Protein AF-A0A7V9PEU2-F1 (afdb_monomer_lite)

pLDDT: mean 89.08, std 7.27, range [66.31, 97.25]

Radius of gyration: 15.92 Å; chains: 1; bounding box: 34×26×41 Å

Secondary structure (DSSP, 8-state):
--HHHHS-HHHHHHHHHHHHTT--PPPPSS-TTS---EEEE-TTS-EEEEE--SSTT----HHHHHHHHHT-

Foldseek 3Di:
DDPCQAPDPVNVVVVVVCVVVVDDDDDDPDDSVPADKDWDADPVRHTQDIGDASHNPGDDDPVVVVVSNVVD

Sequence (72 aa):
GSLARVWGWRTVREYGRLLRGGARPTRPTEDTLQLGGDFVVGRDGRLVYAFRSTGPDDRPPVHDLVGAVR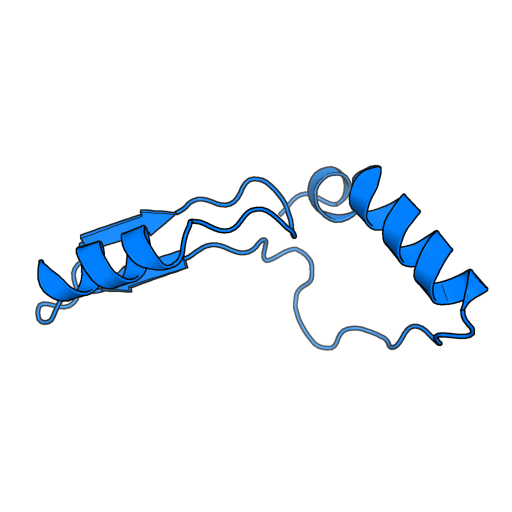RA

Structure (mmCIF, N/CA/C/O backbone):
data_AF-A0A7V9PEU2-F1
#
_entry.id   AF-A0A7V9PEU2-F1
#
loop_
_atom_site.group_PDB
_atom_site.id
_atom_site.type_symbol
_atom_site.label_atom_id
_atom_site.label_alt_id
_atom_site.label_comp_id
_atom_site.label_asym_id
_atom_site.label_entity_id
_atom_site.label_seq_id
_atom_site.pdbx_PDB_ins_code
_atom_site.Cartn_x
_atom_site.Cartn_y
_atom_site.Cartn_z
_atom_site.occupancy
_atom_site.B_iso_or_equiv
_atom_site.auth_seq_id
_atom_site.auth_comp_id
_atom_site.auth_asym_id
_atom_site.auth_atom_id
_atom_site.pdbx_PDB_model_num
ATOM 1 N N . GLY A 1 1 ? 5.357 8.610 2.316 1.00 66.31 1 GLY A N 1
ATOM 2 C CA . GLY A 1 1 ? 6.076 7.372 1.940 1.00 66.31 1 GLY A CA 1
ATOM 3 C C . GLY A 1 1 ? 7.547 7.646 1.668 1.00 66.31 1 GLY A C 1
ATOM 4 O O . GLY A 1 1 ? 7.961 8.792 1.755 1.00 66.31 1 GLY A O 1
ATOM 5 N N . SER A 1 2 ? 8.341 6.616 1.350 1.00 78.44 2 SER A N 1
ATOM 6 C CA . SER A 1 2 ? 9.751 6.751 0.930 1.00 78.44 2 SER A CA 1
ATOM 7 C C . SER A 1 2 ? 9.892 6.376 -0.544 1.00 78.44 2 SER A C 1
ATOM 9 O O . SER A 1 2 ? 9.384 5.330 -0.948 1.00 78.44 2 SER A O 1
ATOM 11 N N . LEU A 1 3 ? 10.617 7.185 -1.326 1.00 80.12 3 LEU A N 1
ATOM 12 C CA . LEU A 1 3 ? 10.877 6.923 -2.749 1.00 80.12 3 LEU A CA 1
ATOM 13 C C . LEU A 1 3 ? 11.553 5.567 -2.976 1.00 80.12 3 LEU A C 1
ATOM 15 O O . LEU A 1 3 ? 11.177 4.852 -3.898 1.00 80.12 3 LEU A O 1
ATOM 19 N N . ALA A 1 4 ? 12.486 5.172 -2.105 1.00 80.56 4 ALA A N 1
ATOM 20 C CA . ALA A 1 4 ? 13.175 3.884 -2.205 1.00 80.56 4 ALA A CA 1
ATOM 21 C C . ALA A 1 4 ? 12.231 2.685 -1.998 1.00 80.56 4 ALA A C 1
ATOM 23 O O . ALA A 1 4 ? 12.454 1.613 -2.554 1.00 80.56 4 ALA A O 1
ATOM 24 N N . ARG A 1 5 ? 11.158 2.868 -1.216 1.00 77.25 5 ARG A N 1
ATOM 25 C CA . ARG A 1 5 ? 10.138 1.837 -0.974 1.00 77.25 5 ARG A CA 1
ATOM 26 C C . ARG A 1 5 ? 9.146 1.727 -2.138 1.00 77.25 5 ARG A C 1
ATOM 28 O O . ARG A 1 5 ? 8.670 0.635 -2.422 1.00 77.25 5 ARG A O 1
ATOM 35 N N . VAL A 1 6 ? 8.870 2.836 -2.825 1.00 80.19 6 VAL A N 1
ATOM 36 C CA . VAL A 1 6 ? 8.021 2.870 -4.030 1.00 80.19 6 VAL A CA 1
ATOM 37 C C . VAL A 1 6 ? 8.772 2.296 -5.241 1.00 80.19 6 VAL A C 1
ATOM 39 O O . VAL A 1 6 ? 8.272 1.406 -5.928 1.00 80.19 6 VAL A O 1
ATOM 42 N N . TRP A 1 7 ? 10.009 2.745 -5.461 1.00 84.19 7 TRP A N 1
ATOM 43 C CA . TRP A 1 7 ? 10.857 2.382 -6.603 1.00 84.19 7 TRP A CA 1
ATOM 44 C C . TRP A 1 7 ? 11.816 1.222 -6.309 1.00 84.19 7 TRP A C 1
ATOM 46 O O . TRP A 1 7 ? 12.952 1.198 -6.781 1.00 84.19 7 TRP A O 1
ATOM 56 N N . GLY A 1 8 ? 11.367 0.239 -5.526 1.00 85.38 8 GLY A N 1
ATOM 57 C CA . GLY A 1 8 ? 12.150 -0.964 -5.253 1.00 85.38 8 GLY A CA 1
ATOM 58 C C . GLY A 1 8 ? 12.460 -1.773 -6.521 1.00 85.38 8 GLY A C 1
ATOM 59 O O . GLY A 1 8 ? 11.823 -1.617 -7.565 1.00 85.38 8 GLY A O 1
ATOM 60 N N . TRP A 1 9 ? 13.415 -2.703 -6.419 1.00 87.50 9 TRP A N 1
ATOM 61 C CA . TRP A 1 9 ? 13.875 -3.528 -7.547 1.00 87.50 9 TRP A CA 1
ATOM 62 C C . TRP A 1 9 ? 12.738 -4.209 -8.326 1.00 87.50 9 TRP A C 1
ATOM 64 O O . TRP A 1 9 ? 12.760 -4.244 -9.556 1.00 87.50 9 TRP A O 1
ATOM 74 N N . ARG A 1 10 ? 11.716 -4.721 -7.624 1.00 85.69 10 ARG A N 1
ATOM 75 C CA . ARG A 1 10 ? 10.549 -5.360 -8.255 1.00 85.69 10 ARG A CA 1
ATOM 76 C C . ARG A 1 10 ? 9.766 -4.382 -9.133 1.00 85.69 10 ARG A C 1
ATOM 78 O O . ARG A 1 10 ? 9.484 -4.724 -10.278 1.00 85.69 10 ARG A O 1
ATOM 85 N N . THR A 1 11 ? 9.494 -3.176 -8.633 1.00 87.56 11 THR A N 1
ATOM 86 C CA . THR A 1 11 ? 8.810 -2.106 -9.375 1.00 87.56 11 THR A CA 1
ATOM 87 C C . THR A 1 11 ? 9.595 -1.726 -10.627 1.00 87.56 11 THR A C 1
ATOM 89 O O . THR A 1 11 ? 9.038 -1.689 -11.720 1.00 87.56 11 THR A O 1
ATOM 92 N N . VAL A 1 12 ? 10.908 -1.517 -10.495 1.00 90.44 12 VAL A N 1
ATOM 93 C CA . VAL A 1 12 ? 11.779 -1.166 -11.630 1.00 90.44 12 VAL A CA 1
ATOM 94 C C . VAL A 1 12 ? 11.785 -2.274 -12.685 1.00 90.44 12 VAL A C 1
ATOM 96 O O . VAL A 1 12 ? 11.629 -2.003 -13.877 1.00 90.44 12 VAL A O 1
ATOM 99 N N . ARG A 1 13 ? 11.918 -3.537 -12.260 1.00 92.12 13 ARG A N 1
ATOM 100 C CA . ARG A 1 13 ? 11.896 -4.696 -13.161 1.00 92.12 13 ARG A CA 1
ATOM 101 C C . ARG A 1 13 ? 10.574 -4.801 -13.920 1.00 92.12 13 ARG A C 1
ATOM 103 O O . ARG A 1 13 ? 10.584 -5.090 -15.116 1.00 92.12 13 ARG A O 1
ATOM 110 N N . GLU A 1 14 ? 9.461 -4.559 -13.236 1.00 90.06 14 GLU A N 1
ATOM 111 C CA . GLU A 1 14 ? 8.125 -4.608 -13.821 1.00 90.06 14 GLU A CA 1
ATOM 112 C C . GLU A 1 14 ? 7.907 -3.488 -14.844 1.00 90.06 14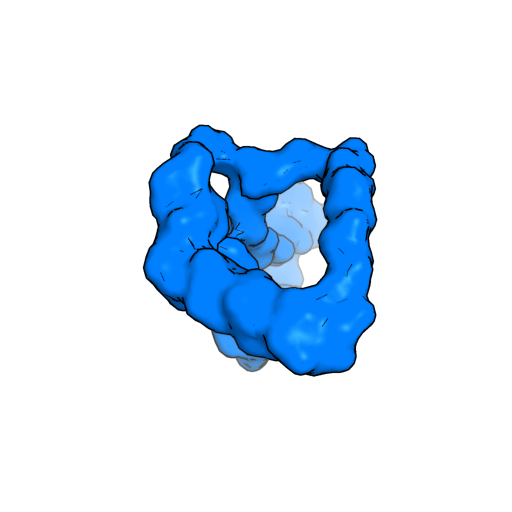 GLU A C 1
ATOM 114 O O . GLU A 1 14 ? 7.492 -3.750 -15.971 1.00 90.06 14 GLU A O 1
ATOM 119 N N . TYR A 1 15 ? 8.313 -2.258 -14.524 1.00 90.44 15 TYR A N 1
ATOM 120 C CA . TYR A 1 15 ? 8.290 -1.156 -15.489 1.00 90.44 15 TYR A CA 1
ATOM 121 C C . TYR A 1 15 ? 9.172 -1.449 -16.711 1.00 90.44 15 TYR A C 1
ATOM 123 O O . TYR A 1 15 ? 8.757 -1.208 -17.842 1.00 90.44 15 TYR A O 1
ATOM 131 N N . GLY A 1 16 ? 10.348 -2.055 -16.519 1.00 94.00 16 GLY A N 1
ATOM 132 C CA . GLY A 1 16 ? 11.198 -2.501 -17.626 1.00 94.00 16 GLY A CA 1
ATOM 133 C C . GLY A 1 16 ? 10.532 -3.551 -18.528 1.00 94.00 16 GLY A C 1
ATOM 134 O O . GLY A 1 16 ? 10.726 -3.525 -19.744 1.00 94.00 16 GLY A O 1
ATOM 135 N N . ARG A 1 17 ? 9.725 -4.460 -17.960 1.00 95.56 17 ARG A N 1
ATOM 136 C CA . ARG A 1 17 ? 8.911 -5.432 -18.712 1.00 95.56 17 ARG A CA 1
ATOM 137 C C . ARG A 1 17 ? 7.833 -4.728 -19.539 1.00 95.56 17 ARG A C 1
ATOM 139 O O . ARG A 1 17 ? 7.700 -5.027 -20.722 1.00 95.56 17 ARG A O 1
ATOM 146 N N . LEU A 1 18 ? 7.108 -3.785 -18.937 1.00 94.06 18 LEU A N 1
ATOM 147 C CA . LEU A 1 18 ? 6.030 -3.036 -19.593 1.00 94.06 18 LEU A CA 1
ATOM 148 C C . LEU A 1 18 ? 6.551 -2.163 -20.743 1.00 94.06 18 LEU A C 1
ATOM 150 O O . LEU A 1 18 ? 5.985 -2.183 -21.834 1.00 94.06 18 LEU A O 1
ATOM 154 N N . LEU A 1 19 ? 7.670 -1.464 -20.533 1.00 95.19 19 LEU A N 1
ATOM 155 C CA . LEU A 1 19 ? 8.310 -0.643 -21.564 1.00 95.19 19 LEU A CA 1
ATOM 156 C C . LEU A 1 19 ? 8.775 -1.483 -22.759 1.00 95.19 19 LEU A C 1
ATOM 158 O O . LEU A 1 19 ? 8.551 -1.098 -23.904 1.00 95.19 19 LEU A O 1
ATOM 162 N N . ARG A 1 20 ? 9.359 -2.666 -22.512 1.00 95.75 20 ARG A N 1
ATOM 163 C CA . ARG A 1 20 ? 9.717 -3.615 -23.583 1.00 95.75 20 ARG A CA 1
ATOM 164 C C . ARG A 1 20 ? 8.501 -4.131 -24.357 1.00 95.75 20 ARG A C 1
ATOM 166 O O . ARG A 1 20 ? 8.640 -4.469 -25.525 1.00 95.75 20 ARG A O 1
ATOM 173 N N . GLY A 1 21 ? 7.326 -4.162 -23.729 1.00 95.25 21 GLY A N 1
ATOM 174 C CA . GLY A 1 21 ? 6.048 -4.482 -24.370 1.00 95.25 21 GLY A CA 1
ATOM 175 C C . GLY A 1 21 ? 5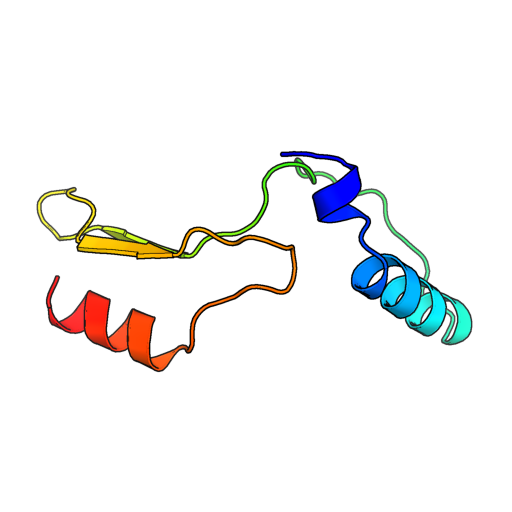.395 -3.314 -25.119 1.00 95.25 21 GLY A C 1
ATOM 176 O O . GLY A 1 21 ? 4.286 -3.476 -25.617 1.00 95.25 21 GLY A O 1
ATOM 177 N N . GLY A 1 22 ? 6.038 -2.142 -25.189 1.00 94.75 22 GLY A N 1
ATOM 178 C CA . GLY A 1 22 ? 5.514 -0.961 -25.884 1.00 94.75 22 GLY A CA 1
ATOM 179 C C . GLY A 1 22 ? 4.560 -0.095 -25.056 1.00 94.75 22 GLY A C 1
ATOM 180 O O . GLY A 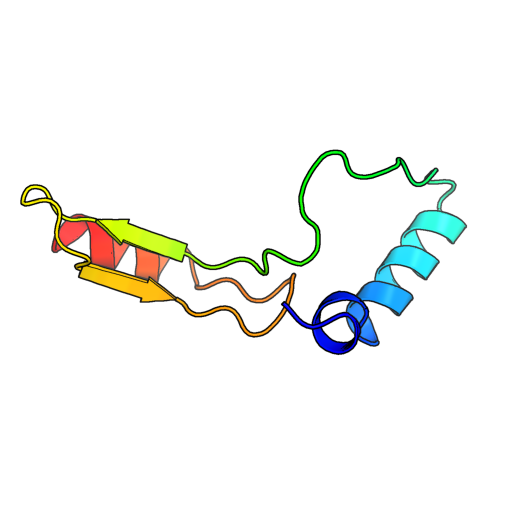1 22 ? 3.972 0.846 -25.595 1.00 94.75 22 GLY A O 1
ATOM 181 N N . ALA A 1 23 ? 4.406 -0.370 -23.756 1.00 93.62 23 ALA A N 1
ATOM 182 C CA . ALA A 1 23 ? 3.616 0.482 -22.875 1.00 93.62 23 ALA A CA 1
ATOM 183 C C . ALA A 1 23 ? 4.241 1.883 -22.774 1.00 93.62 23 ALA A C 1
ATOM 185 O O . ALA A 1 23 ? 5.463 2.034 -22.713 1.00 93.62 23 ALA A O 1
ATOM 186 N N . ARG A 1 24 ? 3.398 2.918 -22.720 1.00 92.44 24 ARG A N 1
ATOM 187 C CA . ARG A 1 24 ? 3.833 4.308 -22.543 1.00 92.44 24 ARG A CA 1
ATOM 188 C C . ARG A 1 24 ? 3.465 4.780 -21.137 1.00 92.44 24 ARG A C 1
ATOM 190 O O . ARG A 1 24 ? 2.275 4.799 -20.827 1.00 92.44 24 ARG A O 1
ATOM 197 N N . PRO A 1 25 ? 4.441 5.158 -20.292 1.00 87.19 25 PRO A N 1
ATOM 198 C CA . PRO A 1 25 ? 4.147 5.678 -18.965 1.00 87.19 25 PRO A CA 1
ATOM 199 C C . PRO A 1 25 ? 3.323 6.959 -19.064 1.00 87.19 25 PRO A C 1
ATOM 201 O O . PRO A 1 25 ? 3.656 7.866 -19.828 1.00 87.19 25 PRO A O 1
ATOM 204 N N . THR A 1 26 ? 2.271 7.046 -18.263 1.00 87.69 26 THR A N 1
ATOM 205 C CA . THR A 1 26 ? 1.534 8.286 -18.031 1.00 87.69 26 THR A CA 1
ATOM 206 C C . THR A 1 26 ? 2.031 8.934 -16.747 1.00 87.69 26 THR A C 1
ATOM 208 O O . THR A 1 26 ? 2.567 8.268 -15.857 1.00 87.69 26 THR A O 1
ATOM 211 N N . ARG A 1 27 ? 1.895 10.259 -16.648 1.00 86.38 27 ARG A N 1
AT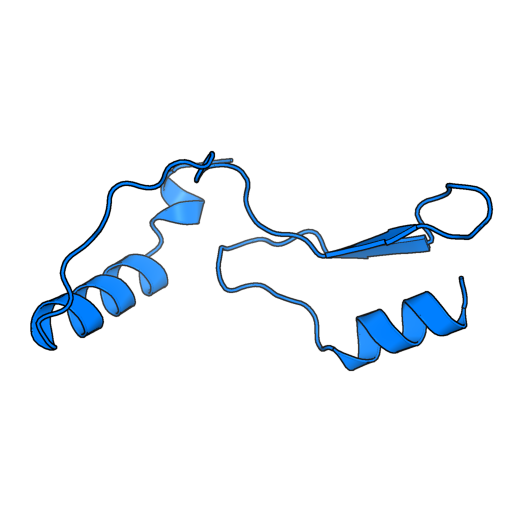OM 212 C CA . ARG A 1 27 ? 2.192 10.942 -15.389 1.00 86.38 27 ARG A CA 1
ATOM 213 C C . ARG A 1 27 ? 1.089 10.619 -14.377 1.00 86.38 27 ARG A C 1
ATOM 215 O O . ARG A 1 27 ? -0.078 10.799 -14.721 1.00 86.38 27 ARG A O 1
ATOM 222 N N . PRO A 1 28 ? 1.439 10.175 -13.161 1.00 82.00 28 PRO A N 1
ATOM 223 C CA . PRO A 1 28 ? 0.456 9.991 -12.106 1.00 82.00 28 PRO A CA 1
ATOM 224 C C . PRO A 1 28 ? -0.139 11.346 -11.703 1.00 82.00 28 PRO A C 1
ATOM 226 O O . PRO A 1 28 ? 0.579 12.341 -11.600 1.00 82.00 28 PRO A O 1
ATOM 229 N N . THR A 1 29 ? -1.452 11.375 -11.487 1.00 86.81 29 THR A N 1
ATOM 230 C CA . THR A 1 29 ? -2.197 12.528 -10.947 1.00 86.81 29 THR A CA 1
ATOM 231 C C . THR A 1 29 ? -2.343 12.471 -9.426 1.00 86.81 29 THR A C 1
ATOM 233 O O . THR A 1 29 ? -2.786 13.433 -8.808 1.00 86.81 29 THR A O 1
ATOM 236 N N . GLU A 1 30 ? -1.977 11.339 -8.829 1.00 81.81 30 GLU A N 1
ATOM 237 C CA . GLU A 1 30 ? -2.133 11.008 -7.414 1.00 81.81 30 GLU A CA 1
ATOM 238 C C . GLU A 1 30 ? -0.781 11.036 -6.686 1.00 81.81 30 GLU A C 1
ATOM 240 O O . GLU A 1 30 ? 0.286 10.952 -7.306 1.00 81.81 30 GLU A O 1
ATOM 245 N N . ASP A 1 31 ? -0.813 11.114 -5.352 1.00 83.19 31 ASP A N 1
ATOM 246 C CA . ASP A 1 31 ? 0.397 11.032 -4.534 1.00 83.19 31 ASP A CA 1
ATOM 247 C C . ASP A 1 31 ? 0.969 9.607 -4.535 1.00 83.19 31 ASP A C 1
ATOM 249 O O . ASP A 1 31 ? 0.562 8.738 -3.768 1.00 83.19 31 ASP A O 1
ATOM 253 N N . THR A 1 32 ? 1.988 9.380 -5.363 1.00 80.25 32 THR A N 1
ATOM 254 C CA . THR A 1 32 ? 2.702 8.091 -5.440 1.00 80.25 32 THR A CA 1
ATOM 255 C C . THR A 1 32 ? 3.456 7.703 -4.161 1.00 80.25 32 THR A C 1
ATOM 257 O O . THR A 1 32 ? 3.940 6.575 -4.052 1.00 80.25 32 THR A O 1
ATOM 260 N N . LEU A 1 33 ? 3.575 8.611 -3.184 1.00 78.69 33 LEU A N 1
ATOM 261 C CA . LEU A 1 33 ? 4.150 8.335 -1.868 1.00 78.69 33 LEU A CA 1
ATOM 262 C C . LEU A 1 33 ? 3.109 7.867 -0.846 1.00 78.69 33 LEU A C 1
ATOM 264 O O . LEU A 1 33 ? 3.517 7.428 0.244 1.00 78.69 33 LEU A O 1
ATOM 268 N N . GLN A 1 34 ? 1.813 7.926 -1.173 1.00 75.06 34 GLN A N 1
ATOM 269 C CA . GLN A 1 34 ? 0.794 7.142 -0.486 1.00 75.06 34 GLN A CA 1
ATOM 270 C C . GLN A 1 34 ? 0.983 5.680 -0.885 1.00 75.06 34 GLN A C 1
ATOM 272 O O . GLN A 1 34 ? 0.486 5.189 -1.895 1.00 75.06 34 GLN A O 1
ATOM 277 N N . LEU A 1 35 ? 1.781 4.980 -0.081 1.00 70.62 35 LEU A N 1
ATOM 278 C CA . LEU A 1 35 ? 1.841 3.526 -0.129 1.00 70.62 35 LEU A CA 1
ATOM 279 C C . LEU A 1 35 ? 0.443 2.975 0.161 1.00 70.62 35 LEU A C 1
ATOM 281 O O . LEU A 1 35 ? -0.340 3.608 0.871 1.00 70.62 35 LEU A O 1
ATOM 285 N N . GLY A 1 36 ? 0.140 1.802 -0.387 1.00 77.12 36 GLY A N 1
ATOM 286 C CA . GLY A 1 36 ? -1.161 1.186 -0.165 1.00 77.12 36 GLY A CA 1
ATOM 287 C C . GLY A 1 36 ? -1.391 0.766 1.288 1.00 77.12 36 GLY A C 1
ATOM 288 O O . GLY A 1 36 ? -0.571 0.972 2.184 1.00 77.12 36 GLY A O 1
ATOM 289 N N . GLY A 1 37 ? -2.528 0.133 1.511 1.00 87.94 37 GLY A N 1
ATOM 290 C CA . GLY A 1 37 ? -2.949 -0.394 2.797 1.00 87.94 37 GLY A CA 1
ATOM 291 C C . GLY A 1 37 ? -4.442 -0.648 2.743 1.00 87.94 37 GLY A C 1
ATOM 292 O O . GLY A 1 37 ? -5.170 0.064 2.052 1.00 87.94 37 GLY A O 1
ATOM 293 N N . ASP A 1 38 ? -4.885 -1.668 3.459 1.00 92.94 38 ASP A N 1
ATOM 294 C CA . ASP A 1 38 ? -6.273 -2.100 3.434 1.00 92.94 38 ASP A CA 1
ATOM 295 C C . ASP A 1 38 ? -6.831 -2.017 4.848 1.00 92.94 38 ASP A C 1
ATOM 297 O O . ASP A 1 38 ? -6.236 -2.512 5.808 1.00 92.94 38 ASP A O 1
ATOM 301 N N . PHE A 1 39 ? -7.972 -1.358 4.991 1.00 94.62 39 PHE A N 1
ATOM 302 C CA . PHE A 1 39 ? -8.558 -1.040 6.283 1.00 94.62 39 PHE A CA 1
ATOM 303 C C . PHE A 1 39 ? -10.034 -1.404 6.273 1.00 94.62 39 PHE A C 1
ATOM 305 O O . PHE A 1 39 ? -10.723 -1.204 5.273 1.00 94.62 39 PHE A O 1
ATOM 312 N N . VAL A 1 40 ? -10.529 -1.904 7.402 1.00 96.38 40 VAL A N 1
ATOM 313 C CA . VAL A 1 40 ? -11.967 -2.081 7.620 1.00 96.38 40 VAL A CA 1
ATOM 314 C C . VAL A 1 40 ? -12.368 -1.207 8.793 1.00 96.38 40 VAL A C 1
ATOM 316 O O . VAL A 1 40 ? -11.749 -1.255 9.860 1.00 96.38 40 VAL A O 1
ATOM 319 N N . VAL A 1 41 ? -13.403 -0.404 8.574 1.00 96.81 41 VAL A N 1
ATOM 320 C CA . VAL A 1 41 ? -14.014 0.458 9.582 1.00 96.81 41 VAL A CA 1
ATOM 321 C C . VAL A 1 41 ? -15.377 -0.134 9.927 1.00 96.81 41 VAL A C 1
ATOM 323 O O . VAL A 1 41 ? -16.183 -0.395 9.035 1.00 96.81 41 VAL A O 1
ATOM 326 N N . GLY A 1 42 ? -15.597 -0.398 11.212 1.00 95.88 42 GLY A N 1
ATOM 327 C CA . GLY A 1 42 ? -16.845 -0.925 11.748 1.00 95.88 42 GLY A CA 1
ATOM 328 C C . GLY A 1 42 ? -17.964 0.112 11.739 1.00 95.88 42 GLY A C 1
ATOM 329 O O . GLY A 1 42 ? -17.756 1.299 11.477 1.00 95.88 42 GLY A O 1
ATOM 330 N N . ARG A 1 43 ? -19.184 -0.338 12.046 1.00 94.81 43 ARG A N 1
ATOM 331 C CA . ARG A 1 43 ? -20.387 0.521 12.012 1.00 94.81 43 ARG A CA 1
ATOM 332 C C . ARG A 1 43 ? -20.349 1.678 13.008 1.00 94.81 43 ARG A C 1
ATOM 334 O O . ARG A 1 43 ? -21.021 2.682 12.806 1.00 94.81 43 ARG A O 1
ATOM 341 N N . ASP A 1 44 ? -19.575 1.533 14.074 1.00 95.75 44 ASP A N 1
ATOM 342 C CA . ASP A 1 44 ? -19.345 2.558 15.090 1.00 95.75 44 ASP A CA 1
ATOM 343 C C . ASP A 1 44 ? -18.235 3.554 14.701 1.00 95.75 44 ASP A C 1
ATOM 345 O O . ASP A 1 44 ? -17.841 4.393 15.513 1.00 95.75 44 ASP A O 1
ATOM 349 N N . GLY A 1 45 ? -17.713 3.459 13.473 1.00 95.00 45 GLY A N 1
ATOM 350 C CA . GLY A 1 45 ? -16.639 4.305 12.965 1.00 95.00 45 GLY A CA 1
ATOM 351 C C . GLY A 1 45 ? -15.246 3.911 13.460 1.00 95.00 45 GLY A C 1
ATOM 352 O O . GLY A 1 45 ? -14.291 4.645 13.201 1.00 95.00 45 GLY A O 1
ATOM 353 N N . ARG A 1 46 ? -15.087 2.781 14.164 1.00 96.31 46 ARG A N 1
ATOM 354 C CA . ARG A 1 46 ? -13.778 2.327 14.652 1.00 96.31 46 ARG A CA 1
ATOM 355 C C . ARG A 1 46 ? -13.064 1.438 13.648 1.00 96.31 46 ARG A C 1
ATOM 357 O O . ARG A 1 46 ? -13.672 0.675 12.906 1.00 96.31 46 ARG A O 1
ATOM 364 N N . LEU A 1 47 ? -11.738 1.500 13.658 1.00 95.19 47 LEU A N 1
ATOM 365 C CA . LEU A 1 47 ? -10.903 0.607 12.867 1.00 95.19 47 LEU A CA 1
ATOM 366 C C . LEU A 1 47 ? -10.949 -0.810 13.455 1.00 95.19 47 LEU A C 1
ATOM 368 O O . LEU A 1 47 ? -10.498 -1.020 14.579 1.00 95.19 47 LEU A O 1
ATOM 372 N N . VAL A 1 48 ? -11.458 -1.776 12.694 1.00 96.00 48 VAL A N 1
ATOM 373 C CA . VAL A 1 48 ? -11.540 -3.191 13.114 1.00 96.00 48 VAL A CA 1
ATOM 374 C C . VAL A 1 48 ? -10.486 -4.068 12.436 1.00 96.00 48 VAL A C 1
ATOM 376 O O . VAL A 1 48 ? -10.217 -5.183 12.877 1.00 96.00 48 VAL A O 1
ATOM 379 N N . TYR A 1 49 ? -9.863 -3.563 11.369 1.00 96.69 49 TYR A N 1
ATOM 380 C CA . TYR A 1 49 ? -8.745 -4.207 10.690 1.00 96.69 49 TYR A CA 1
ATOM 381 C C . TYR A 1 49 ? -7.837 -3.173 10.032 1.00 96.69 49 TYR A C 1
ATOM 383 O O . TYR A 1 49 ? -8.309 -2.166 9.498 1.00 96.69 49 TYR A O 1
ATOM 391 N N . ALA A 1 50 ? -6.535 -3.454 10.047 1.00 95.00 50 ALA A N 1
ATOM 392 C CA . ALA A 1 50 ? -5.518 -2.636 9.412 1.00 95.00 50 ALA A CA 1
ATOM 393 C C . ALA A 1 50 ? -4.411 -3.511 8.827 1.00 95.00 50 ALA A C 1
ATOM 395 O O . ALA A 1 50 ? -3.653 -4.140 9.566 1.00 95.00 50 ALA A O 1
ATOM 396 N N . PHE A 1 51 ? -4.268 -3.480 7.509 1.00 94.31 51 PHE A N 1
ATOM 397 C CA . PHE A 1 51 ? -3.104 -3.995 6.814 1.00 94.31 51 PHE A CA 1
ATOM 398 C C . PHE A 1 51 ? -2.163 -2.843 6.472 1.00 94.31 51 PHE A C 1
ATOM 400 O O . PHE A 1 51 ? -2.467 -1.981 5.645 1.00 94.31 51 PHE A O 1
ATOM 407 N N . ARG A 1 52 ? -0.999 -2.820 7.127 1.00 90.44 52 ARG A N 1
ATOM 408 C CA . ARG A 1 52 ? 0.038 -1.811 6.893 1.00 90.44 52 ARG A CA 1
ATOM 409 C C . ARG A 1 52 ? 0.995 -2.312 5.821 1.00 90.44 52 ARG A C 1
ATOM 411 O O . ARG A 1 52 ? 1.961 -3.002 6.131 1.00 90.44 52 ARG A O 1
ATOM 418 N N . SER A 1 53 ? 0.707 -1.944 4.580 1.00 87.25 53 SER A N 1
ATOM 419 C CA . SER A 1 53 ? 1.512 -2.326 3.425 1.00 87.25 53 SER A CA 1
ATOM 420 C C . SER A 1 53 ? 2.963 -1.846 3.550 1.00 87.25 53 SER A C 1
ATOM 422 O O . SER A 1 53 ? 3.242 -0.711 3.951 1.00 87.25 53 SER A O 1
ATOM 424 N N . THR A 1 54 ? 3.903 -2.707 3.175 1.00 84.69 54 THR A N 1
ATOM 425 C CA . THR A 1 54 ? 5.342 -2.416 3.151 1.00 84.69 54 THR A CA 1
ATOM 426 C C . THR A 1 54 ? 5.871 -2.100 1.750 1.00 84.69 54 THR A C 1
ATOM 428 O O . THR A 1 54 ? 7.017 -1.658 1.621 1.00 84.69 54 THR A O 1
ATOM 431 N N . GLY A 1 55 ? 5.041 -2.248 0.713 1.00 78.81 55 GLY A N 1
ATOM 432 C CA . GLY A 1 55 ? 5.407 -2.049 -0.688 1.00 78.81 55 GLY A CA 1
ATOM 433 C C . GLY A 1 55 ? 4.188 -1.898 -1.607 1.00 78.81 55 GLY A C 1
ATOM 434 O O . GLY A 1 55 ? 3.064 -2.172 -1.206 1.00 78.81 55 GLY A O 1
ATOM 435 N N . PRO A 1 56 ? 4.365 -1.435 -2.850 1.00 78.31 56 PRO A N 1
ATOM 436 C CA . PRO A 1 56 ? 3.240 -1.152 -3.744 1.00 78.31 56 PRO A CA 1
ATOM 437 C C . PRO A 1 56 ? 2.394 -2.393 -4.089 1.00 78.31 56 PRO A C 1
ATOM 439 O O . PRO A 1 56 ? 1.179 -2.267 -4.234 1.00 78.31 56 PRO A O 1
ATOM 442 N N . ASP A 1 57 ? 3.019 -3.570 -4.176 1.00 81.31 57 ASP A N 1
ATOM 443 C CA . ASP A 1 57 ? 2.406 -4.878 -4.455 1.00 81.31 57 ASP A CA 1
ATOM 444 C C . ASP A 1 57 ? 1.962 -5.637 -3.194 1.00 81.31 57 ASP A C 1
ATOM 446 O O . ASP A 1 57 ? 1.355 -6.702 -3.293 1.00 81.31 57 ASP A O 1
ATOM 450 N N . ASP A 1 58 ? 2.252 -5.099 -2.011 1.00 86.25 58 ASP A N 1
ATOM 451 C CA . ASP A 1 58 ? 1.966 -5.745 -0.737 1.00 86.25 58 ASP A CA 1
ATOM 452 C C . ASP A 1 58 ? 0.501 -5.494 -0.349 1.00 86.25 58 ASP A C 1
ATOM 454 O O . ASP A 1 58 ? 0.103 -4.372 0.004 1.00 86.25 58 ASP A O 1
ATOM 458 N N . ARG A 1 59 ? -0.316 -6.538 -0.501 1.00 89.44 59 ARG A N 1
ATOM 459 C CA . ARG A 1 59 ? -1.764 -6.558 -0.259 1.00 89.44 59 ARG A CA 1
ATOM 460 C C . ARG A 1 59 ? -2.123 -7.809 0.547 1.00 89.44 59 ARG A C 1
ATOM 462 O O . ARG A 1 59 ? -1.537 -8.866 0.294 1.00 89.44 59 ARG A O 1
ATOM 469 N N . PRO A 1 60 ? -3.089 -7.733 1.479 1.00 93.94 60 PRO A N 1
ATOM 470 C CA . PRO A 1 60 ? -3.530 -8.905 2.209 1.00 93.94 60 PRO A CA 1
ATOM 471 C C . PRO A 1 60 ? -4.331 -9.841 1.293 1.00 93.94 60 PRO A C 1
ATOM 473 O O . PRO A 1 60 ? -4.926 -9.406 0.300 1.00 93.94 60 PRO A O 1
ATOM 476 N N . PRO A 1 61 ? -4.419 -11.130 1.639 1.00 94.88 61 PRO A N 1
ATOM 477 C CA . PRO A 1 61 ? -5.388 -12.027 1.036 1.00 94.88 61 PRO A CA 1
ATOM 478 C C . PRO A 1 61 ? -6.821 -11.490 1.165 1.00 94.88 61 PRO A C 1
ATOM 480 O O . PRO A 1 61 ? -7.249 -11.044 2.228 1.00 94.88 61 PRO A O 1
ATOM 483 N N . VAL A 1 62 ? -7.616 -11.615 0.100 1.00 95.25 62 VAL A N 1
ATOM 484 C CA . VAL A 1 62 ? -9.016 -11.144 0.082 1.00 95.25 62 VAL A CA 1
ATOM 485 C C . VAL A 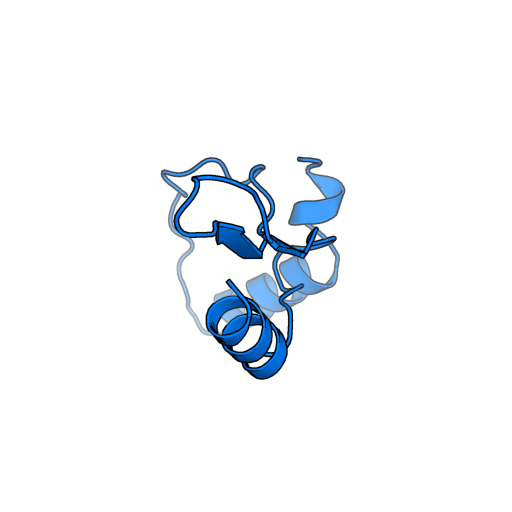1 62 ? -9.854 -11.762 1.210 1.00 95.25 62 VAL A C 1
ATOM 487 O O . VAL A 1 62 ? -10.737 -11.106 1.762 1.00 95.25 62 VAL A O 1
ATOM 490 N N . HIS A 1 63 ? -9.581 -13.014 1.587 1.00 97.12 63 HIS A N 1
ATOM 491 C CA . HIS A 1 63 ? -10.327 -13.686 2.651 1.00 97.12 63 HIS A CA 1
ATOM 492 C C . HIS A 1 63 ? -10.116 -13.048 4.032 1.00 97.12 63 HIS A C 1
ATOM 494 O O . HIS A 1 63 ? -11.041 -13.085 4.845 1.00 97.12 63 HIS A O 1
ATOM 500 N N . ASP A 1 64 ? -8.968 -12.412 4.281 1.00 96.19 64 ASP A N 1
ATOM 501 C CA . ASP A 1 64 ? -8.718 -11.689 5.531 1.00 96.19 64 ASP A CA 1
ATOM 502 C C . ASP A 1 64 ? -9.601 -10.446 5.625 1.00 96.19 64 ASP A C 1
ATOM 504 O O . ASP A 1 64 ? -10.215 -10.198 6.667 1.00 96.19 64 ASP A O 1
ATOM 508 N N . LEU A 1 65 ? -9.748 -9.719 4.512 1.00 95.25 65 LEU A N 1
ATOM 509 C CA . LEU A 1 65 ? -10.632 -8.556 4.410 1.00 95.25 65 LEU A CA 1
ATOM 510 C C . LEU A 1 65 ? -12.097 -8.950 4.599 1.00 95.25 65 LEU A C 1
ATOM 512 O O . LEU A 1 65 ? -12.798 -8.364 5.422 1.00 95.25 65 LEU A O 1
ATOM 516 N N . VAL A 1 66 ? -12.560 -9.986 3.892 1.00 97.25 66 VAL A N 1
ATOM 517 C CA . VAL A 1 66 ? -13.940 -10.484 4.027 1.00 97.25 66 VAL A CA 1
ATOM 518 C C . VAL A 1 66 ? -14.203 -10.983 5.450 1.00 97.25 66 VAL A C 1
ATOM 520 O O . VAL A 1 66 ? -15.266 -10.723 6.015 1.00 97.25 66 VAL A O 1
ATOM 523 N N . GLY A 1 67 ? -13.235 -11.673 6.057 1.00 97.19 67 GLY A N 1
ATOM 524 C CA . GLY A 1 67 ? -13.311 -12.109 7.447 1.00 97.19 67 GLY A CA 1
ATOM 525 C C . GLY A 1 67 ? -13.406 -10.937 8.423 1.00 97.19 67 GLY A C 1
ATOM 526 O O . GLY A 1 67 ? -14.210 -10.991 9.351 1.00 97.19 67 GLY A O 1
ATOM 527 N N . ALA A 1 68 ? -12.628 -9.874 8.209 1.00 96.00 68 ALA A N 1
ATOM 528 C CA . ALA A 1 68 ? -12.688 -8.658 9.013 1.00 96.00 68 ALA A CA 1
ATOM 529 C C . ALA A 1 68 ? -14.050 -7.961 8.900 1.00 96.00 68 ALA A C 1
ATOM 531 O O . ALA A 1 68 ? -14.647 -7.666 9.928 1.00 96.00 68 ALA A O 1
ATOM 532 N N . VAL A 1 69 ? -14.582 -7.790 7.684 1.00 96.44 69 VAL A N 1
ATOM 533 C CA . VAL A 1 69 ? -15.914 -7.195 7.452 1.00 96.44 69 VAL A CA 1
ATOM 534 C C . VAL A 1 69 ? -17.022 -7.993 8.139 1.00 96.44 69 VAL A C 1
ATOM 536 O O . VAL A 1 69 ? -17.934 -7.411 8.710 1.00 96.44 69 VAL A O 1
ATOM 539 N N . ARG A 1 70 ? -16.951 -9.330 8.130 1.00 95.81 70 ARG A N 1
ATOM 540 C CA . ARG A 1 70 ? -17.956 -10.180 8.797 1.00 95.81 70 ARG A CA 1
ATOM 541 C C . ARG A 1 70 ? -17.950 -10.067 10.323 1.00 95.81 70 ARG A C 1
ATOM 543 O O . ARG A 1 70 ? -18.951 -10.412 10.941 1.00 95.81 70 ARG A O 1
ATOM 550 N N . ARG A 1 71 ? -16.833 -9.645 10.922 1.00 89.44 71 ARG A N 1
ATOM 551 C CA . ARG A 1 71 ? -16.689 -9.434 12.374 1.00 89.44 71 ARG A CA 1
ATOM 552 C C . ARG A 1 71 ? -16.935 -7.977 12.797 1.00 89.44 71 ARG A C 1
ATOM 554 O O . ARG A 1 71 ? -16.870 -7.707 13.993 1.00 89.44 71 ARG A O 1
ATOM 561 N N . ALA A 1 72 ? -17.134 -7.076 11.832 1.00 85.44 72 ALA A N 1
ATOM 562 C CA . ALA A 1 72 ? -17.211 -5.622 11.994 1.00 85.44 72 ALA A CA 1
ATOM 563 C C . ALA A 1 72 ? -18.609 -5.101 12.357 1.00 85.44 72 ALA A C 1
ATOM 565 O O . ALA A 1 72 ? -19.611 -5.755 11.983 1.00 85.44 72 ALA A O 1
#